Protein AF-A0A699W003-F1 (afdb_monomer_lite)

Sequence (56 aa):
SEGYSYPVCTTCGRRHPGECRRAAGTCFNCGQAGHLQKDYKKNTTAVTPGQADKKP

Foldseek 3Di:
DDDPFADQDPVPRDGDPDDDCVVQCHAPPPGDHDHYVVCVVVCPPPDDVDPPPDDD

InterPro domains:
  IPR001878 Zinc finger, CCHC-type [PF00098] (25-39)
  IPR001878 Zinc finger, CCHC-type [PS50158] (27-39)

Structure (mmCIF, N/CA/C/O backbone):
data_AF-A0A699W003-F1
#
_entry.id   AF-A0A699W003-F1
#
loop_
_atom_site.group_PDB
_atom_s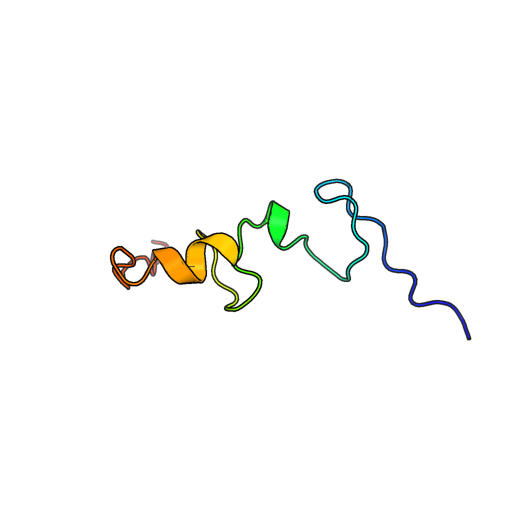ite.id
_atom_site.type_symbol
_atom_site.label_atom_id
_atom_site.label_alt_id
_atom_site.label_comp_id
_atom_site.label_asym_id
_atom_site.label_entity_id
_atom_site.label_seq_id
_atom_site.pdbx_PDB_ins_code
_atom_site.Cartn_x
_atom_site.Cartn_y
_atom_site.Cartn_z
_atom_site.occupancy
_atom_site.B_iso_or_equiv
_atom_site.auth_seq_id
_atom_site.auth_comp_id
_atom_site.auth_asym_id
_atom_site.auth_atom_id
_atom_site.pdbx_PDB_model_num
ATOM 1 N N . SER A 1 1 ? 23.463 4.217 -17.100 1.00 56.59 1 SER A N 1
ATOM 2 C CA . SER A 1 1 ? 22.688 4.579 -15.898 1.00 56.59 1 SER A CA 1
ATOM 3 C C . SER A 1 1 ? 21.349 3.882 -15.981 1.00 56.59 1 SER A C 1
ATOM 5 O O . SER A 1 1 ? 20.373 4.467 -16.430 1.00 56.59 1 SER A O 1
ATOM 7 N N . GLU A 1 2 ? 21.343 2.582 -15.701 1.00 58.38 2 GLU A N 1
ATOM 8 C CA . GLU A 1 2 ? 20.162 1.740 -15.896 1.00 58.38 2 GLU A CA 1
ATOM 9 C C . GLU A 1 2 ? 19.118 2.077 -14.832 1.00 58.38 2 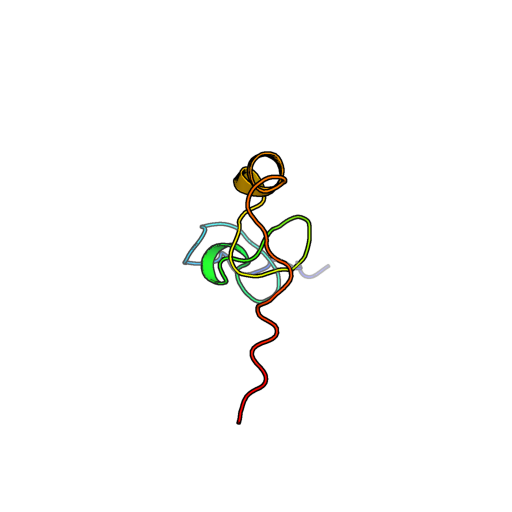GLU A C 1
ATOM 11 O O . GLU A 1 2 ? 19.418 2.190 -13.642 1.00 58.38 2 GLU A O 1
ATOM 16 N N . GLY A 1 3 ? 17.909 2.361 -15.304 1.00 62.84 3 GLY A N 1
ATOM 17 C CA . GLY A 1 3 ? 16.852 2.985 -14.536 1.00 62.84 3 GLY A CA 1
ATOM 18 C C . GLY A 1 3 ? 16.365 2.128 -13.376 1.00 62.84 3 GLY A C 1
ATOM 19 O O . GLY A 1 3 ? 15.845 1.031 -13.569 1.00 62.84 3 GLY A O 1
ATOM 20 N N . TYR A 1 4 ? 16.392 2.713 -12.179 1.00 68.00 4 TYR A N 1
ATOM 21 C CA . TYR A 1 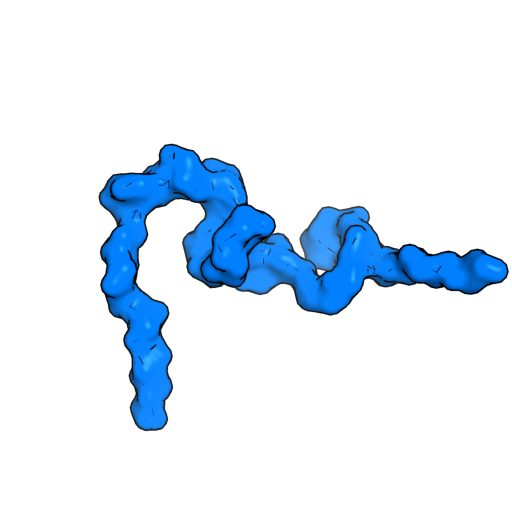4 ? 15.555 2.311 -11.048 1.00 68.00 4 TYR A CA 1
ATOM 22 C C . TYR A 1 4 ? 14.079 2.605 -11.367 1.00 68.00 4 TYR A C 1
ATOM 24 O O . TYR A 1 4 ? 13.439 3.483 -10.791 1.00 68.00 4 TYR A O 1
ATOM 32 N N . SER A 1 5 ? 13.537 1.903 -12.358 1.00 82.19 5 SER A N 1
ATOM 33 C CA . SER A 1 5 ? 12.141 1.994 -12.748 1.00 82.19 5 SER A CA 1
ATOM 34 C C . SER A 1 5 ? 11.377 0.948 -11.951 1.00 82.19 5 SER A C 1
ATOM 36 O O . SER A 1 5 ? 11.237 -0.195 -12.376 1.00 82.19 5 SER A O 1
ATOM 38 N N . TYR A 1 6 ? 10.910 1.325 -10.759 1.00 85.00 6 TYR A N 1
ATOM 39 C CA . TYR A 1 6 ? 10.088 0.431 -9.943 1.00 85.00 6 TYR A CA 1
ATOM 40 C C . TYR A 1 6 ? 8.836 -0.003 -10.718 1.00 85.00 6 TYR A C 1
ATOM 42 O O . TYR A 1 6 ? 8.269 0.824 -11.453 1.00 85.00 6 TYR A O 1
ATOM 50 N N . PRO A 1 7 ? 8.390 -1.265 -10.573 1.00 89.00 7 PRO A N 1
ATOM 51 C CA . PRO A 1 7 ? 7.190 -1.736 -11.246 1.00 89.00 7 PRO A CA 1
ATOM 52 C C . PRO A 1 7 ? 5.985 -0.898 -10.819 1.00 89.00 7 PRO A C 1
ATOM 54 O O . PRO A 1 7 ? 5.909 -0.394 -9.695 1.00 89.00 7 PRO A O 1
ATOM 57 N N . VAL A 1 8 ? 5.035 -0.728 -11.735 1.00 91.06 8 VAL A N 1
ATOM 58 C CA . VAL A 1 8 ? 3.746 -0.121 -11.402 1.00 91.06 8 VAL A CA 1
ATOM 59 C C . VAL A 1 8 ? 2.972 -1.119 -10.549 1.00 91.06 8 VAL A C 1
ATOM 61 O O . VAL A 1 8 ? 2.749 -2.255 -10.959 1.00 91.06 8 VAL A O 1
ATOM 64 N N . CYS A 1 9 ? 2.553 -0.697 -9.361 1.00 92.00 9 CYS A N 1
ATOM 65 C CA . CYS A 1 9 ? 1.712 -1.514 -8.507 1.00 92.00 9 CYS A CA 1
ATOM 66 C C . CYS A 1 9 ? 0.314 -1.662 -9.115 1.00 92.00 9 CYS A C 1
ATOM 68 O O . CYS A 1 9 ? -0.362 -0.667 -9.384 1.00 92.00 9 CYS A O 1
ATOM 70 N N . THR A 1 10 ? -0.150 -2.902 -9.252 1.00 91.81 10 THR A N 1
ATOM 71 C CA . THR A 1 10 ? -1.487 -3.232 -9.767 1.00 91.81 10 THR A CA 1
ATOM 72 C C . THR A 1 10 ? -2.614 -2.805 -8.824 1.00 91.81 10 THR A C 1
ATOM 74 O O . THR A 1 10 ? -3.725 -2.552 -9.275 1.00 91.81 10 THR A O 1
ATOM 77 N N . THR A 1 11 ? -2.344 -2.665 -7.522 1.00 89.81 11 THR A N 1
ATOM 78 C CA . THR A 1 11 ? -3.354 -2.281 -6.522 1.00 89.81 11 THR A CA 1
ATOM 79 C C . THR A 1 11 ? -3.579 -0.772 -6.441 1.00 89.81 11 THR A C 1
ATOM 81 O O . THR A 1 11 ? -4.701 -0.321 -6.219 1.00 89.81 11 THR A O 1
ATOM 84 N N . CYS A 1 12 ? -2.520 0.038 -6.562 1.00 90.12 12 CYS A N 1
ATOM 85 C CA . CYS A 1 12 ? -2.611 1.491 -6.358 1.00 90.12 12 CYS A CA 1
ATOM 86 C C . CYS A 1 12 ? -2.245 2.339 -7.582 1.00 90.12 12 CYS A C 1
ATOM 88 O O . CYS A 1 12 ? -2.417 3.558 -7.524 1.00 90.12 12 CYS A O 1
ATOM 90 N N . GLY A 1 13 ? -1.739 1.727 -8.657 1.00 90.44 13 GLY A N 1
ATOM 91 C CA . GLY A 1 13 ? -1.367 2.400 -9.905 1.00 90.44 13 GLY A CA 1
ATOM 92 C C . GLY A 1 13 ? -0.094 3.248 -9.828 1.00 90.44 13 GLY A C 1
ATOM 93 O O . GLY A 1 13 ? 0.194 3.998 -10.756 1.00 90.44 13 GLY A O 1
ATOM 94 N N . ARG A 1 14 ? 0.674 3.174 -8.731 1.00 89.62 14 ARG A N 1
ATOM 95 C CA . ARG A 1 14 ? 1.916 3.946 -8.535 1.00 89.62 14 ARG A CA 1
ATOM 96 C C . ARG A 1 14 ? 3.144 3.043 -8.542 1.00 89.62 14 ARG A C 1
ATOM 98 O O . ARG A 1 14 ? 3.056 1.873 -8.186 1.00 89.62 14 ARG A O 1
ATOM 105 N N . ARG A 1 15 ? 4.294 3.605 -8.917 1.00 91.31 15 ARG A N 1
ATOM 106 C CA . ARG A 1 15 ? 5.595 2.927 -8.866 1.00 91.31 15 ARG A CA 1
ATOM 107 C C . ARG A 1 15 ? 6.202 3.058 -7.475 1.00 91.31 15 ARG A C 1
ATOM 109 O O . ARG A 1 15 ? 6.315 4.174 -6.971 1.00 91.31 15 ARG A O 1
ATOM 116 N N . HIS A 1 16 ? 6.589 1.944 -6.867 1.00 89.12 16 HIS A N 1
ATOM 117 C CA . HIS A 1 16 ? 7.305 1.938 -5.593 1.00 89.12 16 HIS A CA 1
ATOM 118 C C . HIS A 1 16 ? 8.111 0.643 -5.413 1.00 89.12 16 HIS A C 1
ATOM 120 O O . HIS A 1 16 ? 7.724 -0.393 -5.959 1.00 89.12 16 HIS A O 1
ATOM 126 N N . PRO A 1 17 ? 9.217 0.679 -4.649 1.00 86.31 17 PRO A N 1
ATOM 127 C CA . PRO A 1 17 ? 9.878 -0.537 -4.194 1.00 86.31 17 PRO A CA 1
ATOM 128 C C . PRO A 1 17 ? 8.985 -1.300 -3.213 1.00 86.31 17 PRO A C 1
ATOM 130 O O . PRO A 1 17 ? 8.278 -0.693 -2.409 1.00 86.31 17 PRO A O 1
ATOM 133 N N . GLY A 1 18 ? 9.062 -2.630 -3.247 1.00 86.31 18 GLY A N 1
ATOM 134 C CA . GLY A 1 18 ? 8.445 -3.493 -2.239 1.00 86.31 18 GLY A CA 1
ATOM 135 C C . GLY A 1 18 ? 6.913 -3.457 -2.203 1.00 86.31 18 GLY A C 1
ATOM 136 O O . GLY A 1 18 ? 6.246 -3.137 -3.189 1.00 86.31 18 GLY A O 1
ATOM 137 N N . GLU A 1 19 ? 6.356 -3.833 -1.051 1.00 88.12 19 GLU A N 1
ATOM 138 C CA . GLU A 1 19 ? 4.916 -4.008 -0.864 1.00 88.12 19 GLU A CA 1
ATOM 139 C C . GLU A 1 19 ? 4.137 -2.691 -0.962 1.00 88.12 19 GLU A C 1
ATOM 141 O O . GLU A 1 19 ? 4.558 -1.621 -0.511 1.00 88.12 19 GLU A O 1
ATOM 146 N N . CYS A 1 20 ? 2.938 -2.773 -1.538 1.00 90.31 20 CYS A N 1
ATOM 147 C CA . CYS A 1 20 ? 2.054 -1.630 -1.613 1.00 90.31 20 CYS A CA 1
ATOM 148 C C . CYS A 1 20 ? 1.476 -1.294 -0.242 1.00 90.31 20 CYS A C 1
ATOM 150 O O . CYS A 1 20 ? 0.556 -1.949 0.237 1.00 90.31 20 CYS A O 1
ATOM 152 N N . ARG A 1 21 ? 1.920 -0.172 0.323 1.00 86.25 21 ARG A N 1
ATOM 153 C CA . ARG A 1 21 ? 1.381 0.415 1.560 1.00 86.25 21 ARG A CA 1
ATOM 154 C C . ARG A 1 21 ? -0.153 0.489 1.596 1.00 86.25 21 ARG A C 1
ATOM 156 O O . ARG A 1 21 ? -0.768 0.262 2.632 1.00 86.25 21 ARG A O 1
ATOM 163 N N . ARG A 1 22 ? -0.767 0.808 0.445 1.00 85.06 22 ARG A N 1
ATOM 164 C CA . ARG A 1 22 ? -2.227 0.895 0.289 1.00 85.06 22 ARG A CA 1
ATOM 165 C C . ARG A 1 22 ? -2.885 -0.483 0.341 1.00 85.06 22 ARG A C 1
ATOM 167 O O . ARG A 1 22 ? -3.948 -0.591 0.936 1.00 85.06 22 ARG A O 1
ATOM 174 N N . ALA A 1 23 ? -2.265 -1.497 -0.262 1.00 86.50 23 ALA A N 1
ATOM 175 C CA . ALA A 1 23 ? -2.736 -2.880 -0.186 1.00 86.50 23 ALA A CA 1
ATOM 176 C C . ALA A 1 23 ? -2.579 -3.437 1.235 1.00 86.50 23 ALA A C 1
ATOM 178 O O . ALA A 1 23 ? -3.501 -4.047 1.758 1.00 86.50 23 ALA A O 1
ATOM 179 N N . ALA A 1 24 ? -1.456 -3.129 1.885 1.00 86.62 24 ALA A N 1
ATOM 180 C CA . ALA A 1 24 ? -1.171 -3.509 3.264 1.00 86.62 24 ALA A CA 1
ATOM 181 C C . ALA A 1 24 ? -2.069 -2.801 4.298 1.00 86.62 24 ALA A C 1
ATOM 183 O O . ALA A 1 24 ? -2.025 -3.130 5.479 1.00 86.62 24 ALA A O 1
ATOM 184 N N . GLY A 1 25 ? -2.838 -1.781 3.893 1.00 85.56 25 GLY A N 1
ATOM 185 C CA . GLY A 1 25 ? -3.646 -0.983 4.819 1.00 85.56 25 GLY A CA 1
ATOM 186 C C . GLY A 1 25 ? -2.802 -0.285 5.888 1.00 85.56 25 GLY A C 1
ATOM 187 O O . GLY A 1 25 ? -3.276 -0.068 7.004 1.00 85.56 25 GLY A O 1
ATOM 188 N N . THR A 1 26 ? -1.543 0.029 5.565 1.00 87.25 26 THR A N 1
ATOM 189 C CA . THR A 1 26 ? -0.615 0.645 6.508 1.00 87.25 26 THR A CA 1
ATOM 190 C C . THR A 1 26 ? -0.527 2.154 6.311 1.00 87.25 26 THR A C 1
ATOM 192 O O . THR A 1 26 ? -0.637 2.694 5.204 1.00 87.25 26 THR A O 1
ATOM 195 N N . CYS A 1 27 ? -0.320 2.874 7.405 1.00 85.62 27 CYS A N 1
ATOM 196 C CA . CYS A 1 27 ? -0.275 4.321 7.394 1.00 85.62 27 CYS A CA 1
ATOM 197 C C . CYS A 1 27 ? 1.010 4.802 6.738 1.00 85.62 27 CYS A C 1
ATOM 199 O O . CYS A 1 27 ? 2.101 4.522 7.225 1.00 85.62 27 CYS A O 1
ATOM 201 N N . PHE A 1 28 ? 0.890 5.610 5.681 1.00 83.38 28 PHE A N 1
ATOM 202 C CA . PHE A 1 28 ? 2.039 6.191 4.981 1.00 83.38 28 PHE A CA 1
ATOM 203 C C . PHE A 1 28 ? 2.978 6.994 5.891 1.00 83.38 28 PHE A C 1
ATOM 205 O O . PHE A 1 28 ? 4.161 7.059 5.585 1.00 83.38 28 PHE A O 1
ATOM 212 N N . ASN A 1 29 ? 2.476 7.566 6.993 1.00 83.12 29 ASN A N 1
ATOM 213 C CA . ASN A 1 29 ? 3.295 8.321 7.940 1.00 83.12 29 ASN A CA 1
ATOM 214 C C . ASN A 1 29 ? 4.036 7.404 8.930 1.00 83.12 29 ASN A C 1
ATOM 216 O O . ASN A 1 29 ? 5.252 7.491 9.033 1.00 83.12 29 ASN A O 1
ATOM 220 N N . CYS A 1 30 ? 3.325 6.507 9.626 1.00 85.19 30 CYS A N 1
ATOM 221 C CA . CYS A 1 30 ? 3.868 5.870 10.832 1.00 85.19 30 CYS A CA 1
ATOM 222 C C . CYS A 1 30 ? 4.235 4.386 10.718 1.00 85.19 30 CYS A C 1
ATOM 224 O O . CYS A 1 30 ? 4.763 3.842 11.680 1.00 85.19 30 CYS A O 1
ATOM 226 N N . GLY A 1 31 ? 3.965 3.684 9.612 1.00 81.69 31 GLY A N 1
ATOM 227 C CA . GLY A 1 31 ? 4.291 2.242 9.557 1.00 81.69 31 GLY A CA 1
ATOM 228 C C . GLY A 1 31 ? 3.110 1.325 9.787 1.00 81.69 31 GLY A C 1
ATOM 229 O O . GLY A 1 31 ? 3.053 0.272 9.164 1.00 81.69 31 GLY A O 1
ATOM 230 N N . GLN A 1 32 ? 2.192 1.735 10.654 1.00 83.12 32 GLN A N 1
ATOM 231 C CA . GLN A 1 32 ? 1.261 0.818 11.298 1.00 83.12 32 GLN A CA 1
ATOM 232 C C . GLN A 1 32 ? 0.095 0.424 10.402 1.00 83.12 32 GLN A C 1
ATOM 234 O O . GLN A 1 32 ? -0.437 1.253 9.665 1.00 83.12 32 GLN A O 1
ATOM 239 N N . ALA A 1 33 ? -0.309 -0.840 10.497 1.00 79.50 33 ALA A N 1
ATOM 240 C CA . ALA A 1 33 ? -1.534 -1.338 9.891 1.00 79.50 33 ALA A CA 1
ATOM 241 C C . ALA A 1 33 ? -2.769 -0.771 10.605 1.00 79.50 33 ALA A C 1
ATOM 243 O O . ALA A 1 33 ? -2.694 -0.304 11.742 1.00 79.50 33 ALA A O 1
ATOM 244 N N . GLY A 1 34 ? -3.909 -0.806 9.923 1.00 80.44 34 GLY A N 1
ATOM 245 C CA . GLY A 1 34 ? -5.203 -0.448 10.506 1.00 80.44 34 GLY A CA 1
ATOM 246 C C . GLY A 1 34 ? -5.615 1.007 10.299 1.00 80.44 34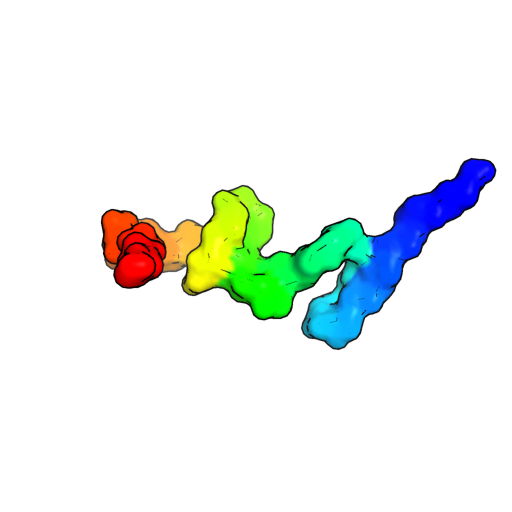 GLY A C 1
ATOM 247 O O . GLY A 1 34 ? -6.762 1.342 10.571 1.00 80.44 34 GLY A O 1
ATOM 248 N N . HIS A 1 35 ? -4.744 1.865 9.757 1.00 82.44 35 HIS A N 1
ATOM 249 C CA . HIS A 1 35 ? -5.149 3.206 9.337 1.00 82.44 35 HIS A CA 1
ATOM 250 C C . HIS A 1 35 ? -4.323 3.732 8.159 1.00 82.44 35 HIS A C 1
ATOM 252 O O . HIS A 1 35 ? -3.160 3.386 7.975 1.00 82.44 35 HIS A O 1
ATOM 258 N N . LEU A 1 36 ? -4.922 4.611 7.350 1.00 82.00 36 LEU A N 1
ATOM 259 C CA . LEU A 1 36 ? -4.221 5.363 6.305 1.00 82.00 36 LEU A CA 1
ATOM 260 C C . LEU A 1 36 ? -3.861 6.760 6.823 1.00 82.00 36 LEU A C 1
ATOM 262 O O . LEU A 1 36 ? -4.472 7.265 7.754 1.00 82.00 36 LEU A O 1
ATOM 266 N N . GLN A 1 37 ? -2.931 7.458 6.169 1.00 75.81 37 GLN A N 1
ATOM 267 C CA . GLN A 1 37 ? -2.532 8.815 6.583 1.00 75.81 37 GLN A CA 1
ATOM 268 C C . GLN A 1 37 ? -3.705 9.816 6.645 1.00 75.81 37 GLN A C 1
ATOM 270 O O . GLN A 1 37 ? -3.686 10.73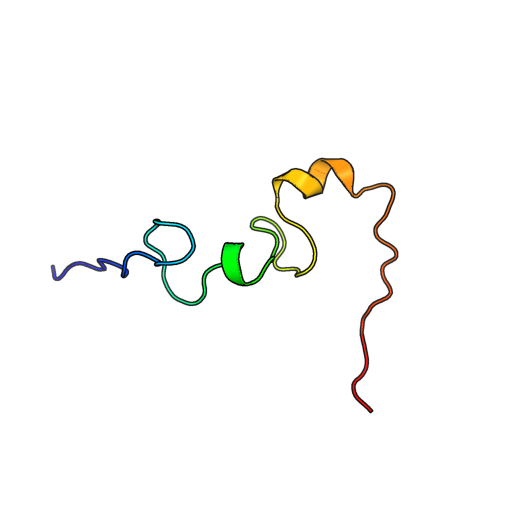4 7.459 1.00 75.81 37 GLN A O 1
ATOM 275 N N . LYS A 1 38 ? -4.758 9.626 5.836 1.00 75.00 38 LYS A N 1
ATOM 276 C CA . LYS A 1 38 ? -5.997 10.427 5.912 1.00 75.00 38 LYS A CA 1
ATOM 277 C C . LYS A 1 38 ? -6.677 10.335 7.285 1.00 75.00 38 LYS A C 1
ATOM 279 O O . LYS A 1 38 ? -7.371 11.263 7.691 1.00 75.00 38 LYS A O 1
ATOM 284 N N . ASP A 1 39 ? -6.476 9.221 7.968 1.00 68.19 39 ASP A N 1
ATOM 285 C CA . ASP A 1 39 ? -7.043 8.911 9.270 1.00 68.19 39 ASP A CA 1
ATOM 286 C C . ASP A 1 39 ? -6.134 9.351 10.431 1.00 68.19 39 ASP A C 1
ATOM 288 O O . ASP A 1 39 ? -6.609 9.557 11.540 1.00 68.19 39 ASP A O 1
ATOM 292 N N . TYR A 1 40 ? -4.853 9.638 10.162 1.00 69.38 40 TYR A N 1
ATOM 293 C CA . TYR A 1 40 ? -3.887 10.109 11.164 1.00 69.38 40 TYR A CA 1
ATOM 294 C C . TYR A 1 40 ? -4.362 11.357 11.928 1.00 69.38 40 TYR A C 1
ATOM 296 O O . TYR A 1 40 ? -4.087 11.512 13.108 1.00 69.38 40 TYR A O 1
ATOM 304 N N . LYS A 1 41 ? -5.122 12.248 11.277 1.00 66.50 41 LYS A N 1
ATOM 305 C CA . LYS A 1 41 ? -5.681 13.451 11.925 1.00 66.50 41 LYS A CA 1
ATOM 306 C C . LYS A 1 41 ? -6.988 13.185 12.680 1.00 66.50 41 LYS A C 1
ATOM 308 O O . LYS A 1 41 ? -7.432 14.038 13.436 1.00 66.50 41 LYS A O 1
ATOM 313 N N . LYS A 1 42 ? -7.637 12.049 12.413 1.00 59.16 42 LYS A N 1
ATOM 314 C CA . LYS A 1 42 ? -8.944 11.675 12.969 1.00 59.16 42 LYS A CA 1
ATOM 315 C C . LYS A 1 42 ? -8.828 10.663 14.110 1.00 59.16 42 LYS A C 1
ATOM 317 O O . LYS A 1 42 ? -9.770 10.529 14.879 1.00 59.16 42 LYS A O 1
ATOM 322 N N . ASN A 1 43 ? -7.686 9.986 14.244 1.00 52.88 43 ASN A N 1
ATOM 323 C CA . ASN A 1 43 ? -7.532 8.876 15.181 1.00 52.88 43 ASN A CA 1
ATOM 324 C C . ASN A 1 43 ? -7.022 9.246 16.581 1.00 52.88 43 ASN A C 1
ATOM 326 O O . ASN A 1 43 ? -7.017 8.375 17.445 1.00 52.88 43 ASN A O 1
ATOM 330 N N . THR A 1 44 ? -6.707 10.513 16.879 1.00 52.78 44 THR A N 1
ATOM 331 C CA . THR A 1 44 ? -6.322 10.916 18.250 1.00 52.78 44 THR A CA 1
ATOM 332 C C . THR A 1 44 ? -7.400 10.599 19.301 1.00 52.78 44 THR A C 1
ATOM 334 O O . THR A 1 44 ? -7.096 10.565 20.487 1.00 52.78 44 THR A O 1
ATOM 337 N N . THR A 1 45 ? -8.639 10.294 18.903 1.00 49.12 45 THR A N 1
ATOM 338 C CA . THR A 1 45 ? -9.727 9.957 19.837 1.00 49.12 45 THR A CA 1
ATOM 339 C C . THR A 1 45 ? -10.071 8.458 19.899 1.00 49.12 45 THR A C 1
ATOM 341 O O . THR A 1 45 ? -10.894 8.083 20.726 1.00 49.12 45 THR A O 1
ATOM 344 N N . ALA A 1 46 ? -9.472 7.578 19.079 1.00 53.91 46 ALA A N 1
ATOM 345 C CA . ALA A 1 46 ? -9.914 6.172 19.008 1.00 53.91 46 ALA A CA 1
ATOM 346 C C . ALA A 1 46 ? -8.824 5.120 18.715 1.00 53.91 46 ALA A C 1
ATOM 348 O O . ALA A 1 46 ? -9.138 4.040 18.222 1.00 53.91 46 ALA A O 1
ATOM 349 N N . VAL A 1 47 ? -7.552 5.380 19.032 1.00 55.66 47 VAL A N 1
ATOM 350 C CA . VAL A 1 47 ? -6.544 4.305 19.121 1.00 55.66 47 VAL A CA 1
ATOM 351 C C . VAL A 1 47 ? -6.263 3.993 20.584 1.00 55.66 47 VAL A C 1
ATOM 353 O O . VAL A 1 47 ? -5.426 4.619 21.226 1.00 55.66 47 VAL A O 1
ATOM 356 N N . THR A 1 48 ? -6.955 2.987 21.116 1.00 50.41 48 THR A N 1
ATOM 357 C CA . THR A 1 48 ? -6.425 2.201 22.234 1.00 50.41 48 THR A CA 1
ATOM 358 C C . THR A 1 48 ? -5.096 1.571 21.793 1.00 50.41 48 THR A C 1
ATOM 360 O O . THR A 1 48 ? -5.097 0.807 20.822 1.00 50.41 48 THR A O 1
ATOM 363 N N . PRO A 1 49 ? -3.962 1.832 22.466 1.00 54.41 49 PRO A N 1
ATOM 364 C CA . PRO A 1 49 ? -2.712 1.126 22.203 1.00 54.41 49 PRO A CA 1
ATOM 365 C C . PRO A 1 49 ? -2.812 -0.278 22.817 1.00 54.41 49 PRO A C 1
ATOM 367 O O . PRO A 1 49 ? -2.419 -0.489 23.959 1.00 54.41 49 PRO A O 1
ATOM 370 N N . GLY A 1 50 ? -3.426 -1.229 22.107 1.00 57.03 50 GLY A N 1
ATOM 371 C CA . GLY A 1 50 ? -3.799 -2.505 22.729 1.00 57.03 50 GLY A CA 1
ATOM 372 C C . GLY A 1 50 ? -3.962 -3.717 21.819 1.00 57.03 50 GLY A C 1
ATOM 373 O O . GLY A 1 50 ? -4.483 -4.720 22.281 1.00 57.03 50 GLY A O 1
ATOM 374 N N . GLN A 1 51 ? -3.518 -3.679 20.561 1.00 54.81 51 GLN A N 1
ATOM 375 C CA . GLN A 1 51 ? -3.434 -4.895 19.739 1.00 54.81 51 GLN A CA 1
ATOM 376 C C . GLN A 1 51 ? -1.988 -5.179 19.338 1.00 54.81 51 GLN A C 1
ATOM 378 O O . GLN A 1 51 ? -1.625 -5.243 18.169 1.00 54.81 51 GLN A O 1
ATOM 383 N N . ALA A 1 52 ? -1.154 -5.370 20.360 1.00 51.28 52 ALA A N 1
ATOM 384 C CA . ALA A 1 52 ? -0.123 -6.389 20.281 1.00 51.28 52 ALA A CA 1
ATOM 385 C C . ALA A 1 52 ? -0.830 -7.733 20.513 1.00 51.28 52 ALA A C 1
ATOM 387 O O . ALA A 1 52 ? -0.900 -8.219 21.641 1.00 51.28 52 ALA A O 1
ATOM 388 N N . ASP A 1 53 ? -1.427 -8.284 19.453 1.00 56.03 53 ASP A N 1
ATOM 389 C CA . ASP A 1 53 ? -1.827 -9.688 19.435 1.00 56.03 53 ASP A CA 1
ATOM 390 C C . ASP A 1 53 ? -0.543 -10.519 19.518 1.00 56.03 53 ASP A C 1
ATOM 392 O O . ASP A 1 53 ? 0.214 -10.685 18.559 1.00 56.03 53 ASP A O 1
ATOM 396 N N . LYS A 1 54 ? -0.242 -10.940 20.745 1.00 55.12 54 LYS A N 1
ATOM 397 C CA . LYS A 1 54 ? 0.634 -12.067 21.010 1.00 55.12 54 LYS A CA 1
ATOM 398 C C . LYS A 1 54 ? -0.055 -13.298 20.422 1.00 55.12 54 LYS A C 1
ATOM 400 O O . LYS A 1 54 ? -1.045 -13.769 20.970 1.00 55.12 54 LYS A O 1
ATOM 405 N N . LYS A 1 55 ? 0.514 -13.807 19.331 1.00 38.88 55 LYS A N 1
ATOM 406 C CA . LYS A 1 55 ? 0.289 -15.160 18.805 1.00 38.88 55 LYS A CA 1
ATOM 407 C C . LYS A 1 55 ? 0.365 -16.193 19.956 1.00 38.88 55 LYS A C 1
ATOM 409 O O . LYS A 1 55 ? 1.218 -15.993 20.827 1.00 38.88 55 LYS A O 1
ATOM 414 N N . PRO A 1 56 ? -0.477 -17.249 19.978 1.00 60.53 56 PRO A N 1
ATOM 415 C CA . PRO A 1 56 ? -0.413 -18.290 21.007 1.00 60.53 56 PRO A CA 1
ATOM 416 C C . PRO A 1 56 ? 0.941 -19.006 21.031 1.00 60.53 56 PRO A C 1
ATOM 418 O O . PRO A 1 56 ? 1.596 -19.092 19.958 1.00 60.53 56 PRO A O 1
#

pLDDT: mean 74.45, std 15.14, range [38.88, 92.0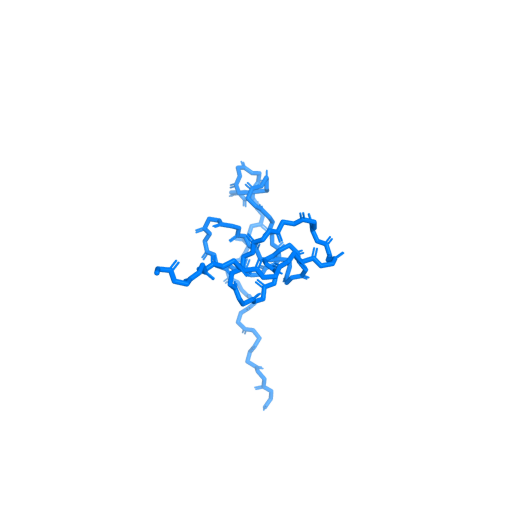]

Radius of gyration: 15.1 Å; chains: 1; bounding box: 33×32×39 Å

Secondary structure (DSSP, 8-state):
-----PPBPTTTS-B-SSS-TTTTTB-TTT--BT--HHHHTTGGGT--S-------

Organism: Tanacetum cinerariifolium (NCBI:txid118510)